Protein AF-A0A9W7L1S9-F1 (afdb_monomer)

Nearest PDB structures (foldseek):
  9cai-assembly1_AK  TM=4.599E-01  e=2.515E+00  Caenorhabditis elegans
  4m6x-assembly1_B  TM=3.710E-01  e=3.477E+00  Streptomyces hygroscopicus
  4m72-assembly1_B  TM=3.258E-01  e=2.863E+00  Streptomyces hygroscopicus
  4m6y-assembly1_A  TM=3.536E-01  e=3.710E+00  Streptomyces hygroscopicus
  4m74-assembly1_B  TM=2.812E-01  e=3.477E+00  Streptomyces hygroscopicus

Mean predicted aligned error: 8.87 Å

Solvent-accessible surface area (backbone atoms only — not comparable to ful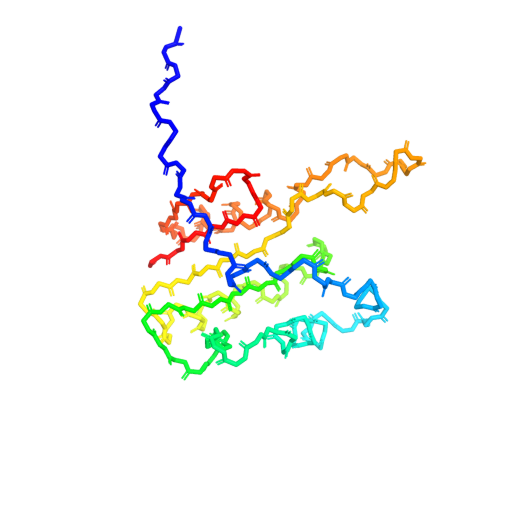l-atom values): 7915 Å² total; per-residue (Å²): 133,84,81,70,82,79,77,48,41,82,64,58,68,85,82,53,73,87,82,72,68,73,68,51,68,71,46,82,52,63,62,62,32,36,51,56,58,46,65,66,57,61,85,91,52,51,49,41,82,71,56,42,72,56,24,43,44,55,46,60,72,60,50,73,91,50,39,75,81,43,49,61,63,52,55,52,50,24,57,75,47,14,64,26,32,38,40,33,30,38,72,37,78,89,62,66,96,84,57,92,67,79,78,52,44,66,50,39,50,54,52,52,50,49,33,58,75,70,69,49,56,69,40,48,23,53,86,55,30,34,34,41,34,96

InterPro domains:
  IPR002625 Smr domain [PF01713] (58-118)
  IPR036063 Smr domain superfamily [G3DSA:3.30.1370.110] (56-134)
  IPR036063 Smr domain superfamily [SSF160443] (57-128)

Foldseek 3Di:
DDDDPQLADADDVLLPDPDDDLCLLVPPDQVVSQCVRQVPRDVVAPGLQPADQEYEGECCNPDLVCCVVPVCVSVVRSVVRYNKYKYFNDLQPPDDPPDPDDGDCPSVVSNVVVCVVVVWDWHAHDSGRMIMTD

Sequence (134 aa):
AAKGPSTAIKIPSEVWSPSYDPSHYHIADPMERFESVNGSFPRSVPPVLTGGPVGLVDFHFQSVSTLGDIIEDVVGEARRRNGETWIITGRGQHVDGKSFQKQGGVLKKEVEEFLRRKGIKYKEGKGGGAFLVC

pLDDT: mean 74.31, std 16.25, range [30.84, 93.56]

Structure (mmCIF, N/CA/C/O backbone):
data_AF-A0A9W7L1S9-F1
#
_entry.id   AF-A0A9W7L1S9-F1
#
loop_
_atom_site.group_PDB
_atom_site.id
_atom_site.type_symbol
_atom_site.label_atom_id
_atom_site.label_alt_id
_atom_site.label_comp_id
_atom_site.label_asym_id
_atom_site.label_entity_id
_atom_site.label_seq_id
_atom_site.pdbx_PDB_ins_code
_atom_site.Cartn_x
_atom_site.Cartn_y
_atom_site.Cartn_z
_atom_site.occupancy
_atom_site.B_iso_or_equiv
_atom_site.auth_seq_id
_atom_site.auth_comp_id
_atom_site.auth_asym_id
_atom_site.auth_atom_id
_atom_site.pdbx_PDB_model_num
ATOM 1 N N . ALA A 1 1 ? -5.307 32.051 4.475 1.00 35.88 1 ALA A N 1
ATOM 2 C CA . ALA A 1 1 ? -6.021 30.758 4.420 1.00 35.88 1 ALA A CA 1
ATOM 3 C C . ALA A 1 1 ? -5.494 29.867 5.538 1.00 35.88 1 ALA A C 1
ATOM 5 O O . ALA A 1 1 ? -4.300 29.588 5.563 1.00 35.88 1 ALA A O 1
ATOM 6 N N . ALA A 1 2 ? -6.337 29.509 6.506 1.00 30.84 2 ALA A N 1
ATOM 7 C CA . ALA A 1 2 ? -5.944 28.643 7.613 1.00 30.84 2 ALA A CA 1
ATOM 8 C C . ALA A 1 2 ? -5.720 27.213 7.093 1.00 30.84 2 ALA A C 1
ATOM 10 O O . ALA A 1 2 ? -6.624 26.623 6.504 1.00 30.84 2 ALA A O 1
ATOM 11 N N . LYS A 1 3 ? -4.517 26.661 7.288 1.00 37.94 3 LYS A N 1
ATOM 12 C CA . LYS A 1 3 ? -4.278 25.218 7.151 1.00 37.94 3 LYS A CA 1
ATOM 13 C C . LYS A 1 3 ? -5.063 24.541 8.275 1.00 37.94 3 LYS A C 1
ATOM 15 O O . LYS A 1 3 ? -4.686 24.679 9.435 1.00 37.94 3 LYS A O 1
ATOM 20 N N . GLY A 1 4 ? -6.169 23.874 7.941 1.00 32.53 4 GLY A N 1
ATOM 21 C CA . GLY A 1 4 ? -6.887 23.031 8.899 1.00 32.53 4 GLY A CA 1
ATOM 22 C C . GLY A 1 4 ? -5.937 22.001 9.528 1.00 32.53 4 GLY A C 1
ATOM 23 O O . GLY A 1 4 ? -4.927 21.652 8.904 1.00 32.53 4 GLY A O 1
ATOM 24 N N . PRO A 1 5 ? -6.200 21.536 10.761 1.00 38.66 5 PRO A N 1
ATOM 25 C CA . PRO A 1 5 ? -5.348 20.550 11.411 1.00 38.66 5 PRO A CA 1
ATOM 26 C C . PRO A 1 5 ? -5.229 19.320 10.508 1.00 38.66 5 PRO A C 1
ATOM 28 O O . PRO A 1 5 ? -6.232 18.734 10.108 1.00 38.66 5 PRO A O 1
ATOM 31 N N . SER A 1 6 ? -3.996 18.953 10.156 1.00 50.00 6 SER A N 1
ATOM 32 C CA . SER A 1 6 ? -3.711 17.736 9.398 1.00 50.00 6 SER A CA 1
ATOM 33 C C . SER A 1 6 ? -4.206 16.545 10.224 1.00 50.00 6 SER A C 1
ATOM 35 O O . SER A 1 6 ? -3.561 16.157 11.198 1.00 50.00 6 SER A O 1
ATOM 37 N N . THR A 1 7 ? -5.332 15.959 9.821 1.00 62.22 7 THR A N 1
ATOM 38 C CA . THR A 1 7 ? -5.954 14.731 10.351 1.00 62.22 7 THR A CA 1
ATOM 39 C C . THR A 1 7 ? -5.137 13.470 10.042 1.00 62.22 7 THR A C 1
ATOM 41 O O . THR A 1 7 ? -5.673 12.364 9.989 1.00 62.22 7 THR A O 1
ATOM 44 N N . ALA A 1 8 ? -3.833 13.627 9.812 1.00 67.31 8 ALA A N 1
ATOM 45 C CA . ALA A 1 8 ? -2.940 12.542 9.473 1.00 67.31 8 ALA A CA 1
ATOM 46 C C . ALA A 1 8 ? -2.734 11.630 10.687 1.00 67.31 8 ALA A C 1
ATOM 48 O O . ALA A 1 8 ? -2.342 12.075 11.771 1.00 67.31 8 ALA A O 1
ATOM 49 N N . ILE A 1 9 ? -2.997 10.345 10.491 1.00 81.75 9 ILE A N 1
ATOM 50 C CA . ILE A 1 9 ? -2.921 9.321 11.534 1.00 81.75 9 ILE A CA 1
ATOM 51 C C . ILE A 1 9 ? -1.505 8.755 11.624 1.00 81.75 9 ILE A C 1
ATOM 53 O O . ILE A 1 9 ? -0.796 8.658 10.627 1.00 81.75 9 ILE A O 1
ATOM 57 N N . LYS A 1 10 ? -1.046 8.389 12.822 1.00 82.19 10 LYS A N 1
ATOM 58 C CA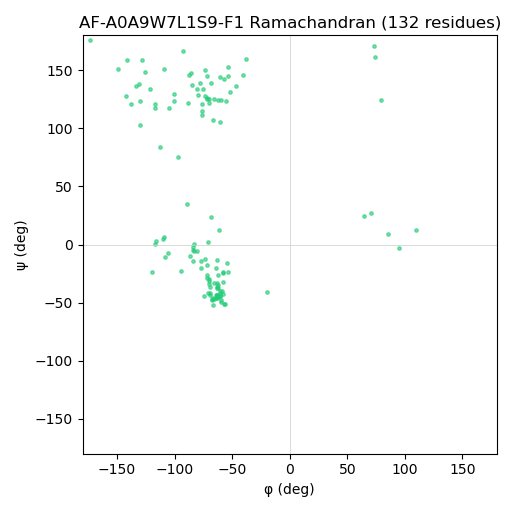 . LYS A 1 10 ? 0.281 7.780 12.979 1.00 82.19 10 LYS A CA 1
ATOM 59 C C . LYS A 1 10 ? 0.291 6.408 12.294 1.00 82.19 10 LYS A C 1
ATOM 61 O O . LYS A 1 10 ? -0.542 5.571 12.623 1.00 82.19 10 LYS A O 1
ATOM 66 N N . ILE A 1 11 ? 1.233 6.193 11.376 1.00 77.38 11 ILE A N 1
ATOM 67 C CA . ILE A 1 11 ? 1.459 4.879 10.763 1.00 77.38 11 ILE A CA 1
ATOM 68 C C . ILE A 1 11 ? 2.101 3.979 11.832 1.00 77.38 11 ILE A C 1
ATOM 70 O O . ILE A 1 11 ? 3.103 4.398 12.428 1.00 77.38 11 ILE A O 1
ATOM 74 N N . PRO A 1 12 ? 1.539 2.795 12.122 1.00 74.44 12 PRO A N 1
ATOM 75 C CA . PRO A 1 12 ? 2.156 1.854 13.046 1.00 74.44 12 PRO A CA 1
ATOM 76 C C . PRO A 1 12 ? 3.543 1.419 12.556 1.00 74.44 12 PRO A C 1
ATOM 78 O O . PRO A 1 12 ? 3.780 1.293 11.356 1.00 74.44 12 PRO A O 1
ATOM 81 N N . SER A 1 13 ? 4.482 1.208 13.475 1.00 70.12 13 SER A N 1
ATOM 82 C CA . SER A 1 13 ? 5.861 0.822 13.132 1.00 70.12 13 SER A CA 1
ATOM 83 C C . SER A 1 13 ? 5.941 -0.558 12.482 1.00 70.12 13 SER A C 1
ATOM 85 O O . SER A 1 13 ? 6.772 -0.783 11.619 1.00 70.12 13 SER A O 1
ATOM 87 N N . GLU A 1 14 ? 5.057 -1.463 12.877 1.00 67.56 14 GLU A N 1
ATOM 88 C CA . GLU A 1 14 ? 4.932 -2.834 12.387 1.00 67.56 14 GLU A CA 1
ATOM 89 C C . GLU A 1 14 ? 4.414 -2.902 10.947 1.00 67.56 14 GLU A C 1
ATOM 91 O O . GLU A 1 14 ? 4.800 -3.787 10.191 1.00 67.56 14 GLU A O 1
ATOM 96 N N . VAL A 1 15 ? 3.602 -1.918 10.553 1.00 66.25 15 VAL A N 1
ATOM 97 C CA . VAL A 1 15 ? 3.150 -1.699 9.173 1.00 66.25 15 VAL A CA 1
ATOM 98 C C . VAL A 1 15 ? 4.299 -1.180 8.298 1.00 66.25 15 VAL A C 1
ATOM 100 O O . VAL A 1 15 ? 4.251 -1.250 7.073 1.00 66.25 15 VAL A O 1
ATOM 103 N N . TRP A 1 16 ? 5.359 -0.670 8.925 1.00 67.69 16 TRP A N 1
ATOM 104 C CA . TRP A 1 16 ? 6.492 -0.053 8.264 1.00 67.69 16 TRP A CA 1
ATOM 105 C C . TRP A 1 16 ? 7.761 -0.895 8.444 1.00 67.69 16 TRP A C 1
ATOM 107 O O . TRP A 1 16 ? 8.590 -0.607 9.305 1.00 67.69 16 TRP A O 1
ATOM 117 N N . SER A 1 17 ? 7.956 -1.917 7.606 1.00 60.28 17 SER A N 1
ATOM 118 C CA . SER A 1 17 ? 9.234 -2.643 7.574 1.00 60.28 17 SER A CA 1
ATOM 119 C C . SER A 1 17 ? 10.292 -1.804 6.842 1.00 60.28 17 SER A C 1
ATOM 121 O O . SER A 1 17 ? 10.085 -1.455 5.686 1.00 60.28 17 SER A O 1
ATOM 123 N N . PRO A 1 18 ? 11.427 -1.429 7.457 1.00 51.25 18 PRO A N 1
ATOM 124 C CA . PRO A 1 18 ? 12.479 -0.672 6.776 1.00 51.25 18 PRO A CA 1
ATOM 125 C C . PRO A 1 18 ? 13.405 -1.547 5.913 1.00 51.25 18 PRO A C 1
ATOM 127 O O . PRO A 1 18 ? 14.263 -1.003 5.224 1.00 51.25 18 PRO A O 1
ATOM 130 N N . SER A 1 19 ? 13.262 -2.877 5.944 1.00 52.53 19 SER A N 1
ATOM 131 C CA . SER A 1 19 ? 14.081 -3.798 5.147 1.00 52.53 19 SER A CA 1
ATOM 132 C C . SER A 1 19 ? 13.340 -4.192 3.875 1.00 52.53 19 SER A C 1
ATOM 134 O O . SER A 1 19 ? 12.815 -5.298 3.775 1.00 52.53 19 SER A O 1
ATOM 136 N N . TYR A 1 20 ? 13.284 -3.278 2.914 1.00 68.38 20 TYR A N 1
ATOM 137 C CA . TYR A 1 20 ? 12.786 -3.612 1.590 1.00 68.38 20 TYR A CA 1
ATOM 138 C C . TYR A 1 20 ? 13.935 -4.123 0.720 1.00 68.38 20 TYR A C 1
ATOM 140 O O . TYR A 1 20 ? 14.918 -3.407 0.521 1.00 68.38 20 TYR A O 1
ATOM 148 N N . ASP A 1 21 ? 13.815 -5.348 0.210 1.00 73.12 21 ASP A N 1
ATOM 149 C CA . ASP A 1 21 ? 14.766 -5.895 -0.753 1.00 73.12 21 ASP A CA 1
ATOM 150 C C . ASP A 1 21 ? 14.507 -5.270 -2.140 1.00 73.12 21 ASP A C 1
ATOM 152 O O . ASP A 1 21 ? 13.444 -5.484 -2.727 1.00 73.12 21 ASP A O 1
ATOM 156 N N . PRO A 1 22 ? 15.439 -4.478 -2.704 1.00 74.38 22 PRO A N 1
ATOM 157 C CA . PRO A 1 22 ? 15.255 -3.896 -4.030 1.00 74.38 22 PRO A CA 1
ATOM 158 C C . PRO A 1 22 ? 15.161 -4.953 -5.142 1.00 74.38 22 PRO A C 1
ATOM 160 O O . PRO A 1 22 ? 14.735 -4.615 -6.248 1.00 74.38 22 PRO A O 1
ATOM 163 N N . SER A 1 23 ? 15.508 -6.220 -4.874 1.00 78.00 23 SER A N 1
ATOM 164 C CA . SER A 1 23 ? 15.385 -7.312 -5.842 1.00 78.00 23 SER A CA 1
ATOM 165 C C . SER A 1 23 ? 13.949 -7.511 -6.349 1.00 78.00 23 SER A C 1
ATOM 167 O O . SER A 1 23 ? 13.766 -7.949 -7.486 1.00 78.00 23 SER A O 1
ATOM 169 N N . HIS A 1 24 ? 12.930 -7.088 -5.586 1.00 78.00 24 HIS A N 1
ATOM 170 C CA . HIS A 1 24 ? 11.527 -7.154 -6.003 1.00 78.00 24 HIS A CA 1
ATOM 171 C C . HIS A 1 24 ? 11.241 -6.391 -7.311 1.00 78.00 24 HIS A C 1
ATOM 173 O O . HIS A 1 24 ? 10.309 -6.749 -8.030 1.00 78.00 24 HIS A O 1
ATOM 179 N N . TYR A 1 25 ? 12.050 -5.386 -7.683 1.00 73.75 25 TYR A N 1
ATOM 180 C CA . TYR A 1 25 ? 11.916 -4.708 -8.983 1.00 73.75 25 TYR A CA 1
ATOM 181 C C . TYR A 1 25 ? 12.175 -5.625 -10.186 1.00 73.75 25 TYR A C 1
ATOM 183 O O . TYR A 1 25 ? 11.748 -5.302 -11.295 1.00 73.75 25 TYR A O 1
ATOM 191 N N . HIS A 1 26 ? 12.864 -6.750 -9.987 1.00 81.62 26 HIS A N 1
ATOM 192 C CA . HIS A 1 26 ? 13.185 -7.704 -11.047 1.00 81.62 26 HIS A CA 1
ATOM 193 C C . HIS A 1 26 ? 12.077 -8.739 -11.292 1.00 81.62 26 HIS A C 1
ATOM 195 O O . HIS A 1 26 ? 12.136 -9.449 -12.294 1.00 81.62 26 HIS A O 1
ATOM 201 N N . ILE A 1 27 ? 11.057 -8.808 -10.429 1.00 81.88 27 ILE A N 1
ATOM 202 C CA . ILE A 1 27 ? 9.908 -9.704 -10.613 1.00 81.88 27 ILE A CA 1
ATOM 203 C C . ILE A 1 27 ? 8.992 -9.102 -11.680 1.00 81.88 27 ILE A C 1
ATOM 205 O O . ILE A 1 27 ? 8.406 -8.040 -11.466 1.00 81.88 27 ILE A O 1
ATOM 209 N N . ALA A 1 28 ? 8.897 -9.743 -12.845 1.00 83.19 28 ALA A N 1
ATOM 210 C CA . ALA A 1 28 ? 8.181 -9.196 -13.997 1.00 83.19 28 ALA A CA 1
ATOM 211 C C . ALA A 1 28 ? 6.659 -9.160 -13.790 1.00 83.19 28 ALA A C 1
ATOM 213 O O . ALA A 1 28 ? 6.035 -8.149 -14.116 1.00 83.19 28 ALA A O 1
ATOM 214 N N . ASP A 1 29 ? 6.084 -10.230 -13.235 1.00 85.06 29 ASP A N 1
ATOM 215 C CA . ASP A 1 29 ? 4.648 -10.320 -12.991 1.00 85.06 29 ASP A CA 1
ATOM 216 C C . ASP A 1 29 ? 4.235 -9.422 -11.806 1.00 85.06 29 ASP A C 1
ATOM 218 O O . ASP A 1 29 ? 4.847 -9.478 -10.732 1.00 85.06 29 ASP A O 1
ATOM 222 N N . PRO A 1 30 ? 3.228 -8.546 -11.973 1.00 81.62 30 PRO A N 1
ATOM 223 C CA . PRO A 1 30 ? 2.852 -7.593 -10.936 1.00 81.62 30 PRO A CA 1
ATOM 224 C C . PRO A 1 30 ? 2.197 -8.253 -9.722 1.00 81.62 30 PRO A C 1
ATOM 226 O O . PRO A 1 30 ? 2.387 -7.757 -8.607 1.00 81.62 30 PRO A O 1
ATOM 229 N N . MET A 1 31 ? 1.471 -9.360 -9.913 1.00 83.06 31 MET A N 1
ATOM 230 C CA . MET A 1 31 ? 0.850 -10.097 -8.816 1.00 83.06 31 MET A CA 1
ATOM 231 C C . MET A 1 31 ? 1.902 -10.890 -8.038 1.00 83.06 31 MET A C 1
ATOM 233 O O . MET A 1 31 ? 1.955 -10.780 -6.819 1.00 83.06 31 MET A O 1
ATOM 237 N 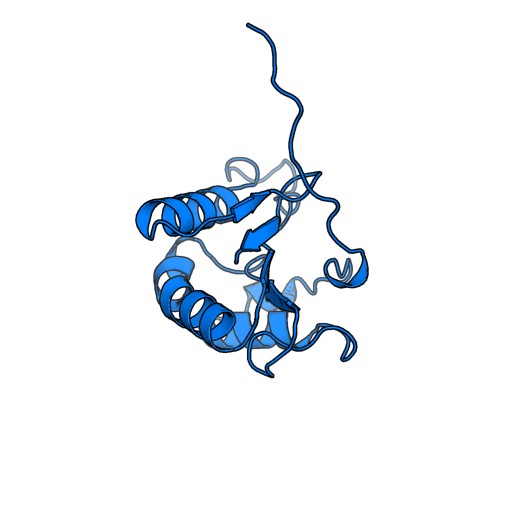N . GLU A 1 32 ? 2.822 -11.575 -8.719 1.00 83.56 32 GLU A N 1
ATOM 238 C CA . GLU A 1 32 ? 3.960 -12.260 -8.089 1.00 83.56 32 GLU A CA 1
ATOM 239 C C . GLU A 1 32 ? 4.821 -11.271 -7.291 1.00 83.56 32 GLU A C 1
ATOM 241 O O . GLU A 1 32 ? 5.211 -11.526 -6.148 1.00 83.56 32 GLU A O 1
ATOM 246 N N . ARG A 1 33 ? 5.071 -10.079 -7.850 1.00 84.62 33 ARG A N 1
ATOM 247 C CA . ARG A 1 33 ? 5.783 -9.010 -7.141 1.00 84.62 33 ARG A CA 1
ATOM 248 C C . ARG A 1 33 ? 5.012 -8.547 -5.911 1.00 84.62 33 ARG A C 1
ATOM 250 O O . ARG A 1 33 ? 5.609 -8.326 -4.859 1.00 84.62 33 ARG A O 1
ATOM 257 N N . PHE A 1 34 ? 3.698 -8.377 -6.044 1.00 83.31 34 PHE A N 1
ATOM 258 C CA . PHE A 1 34 ? 2.828 -7.992 -4.941 1.00 83.31 34 PHE A CA 1
ATOM 259 C C . PHE A 1 34 ? 2.883 -9.030 -3.817 1.00 83.31 34 PHE A C 1
ATOM 261 O O . PHE A 1 34 ? 3.130 -8.665 -2.667 1.00 83.31 34 PHE A O 1
ATOM 268 N N . GLU A 1 35 ? 2.729 -10.310 -4.144 1.00 83.38 35 GLU A N 1
ATOM 269 C CA . GLU A 1 35 ? 2.804 -11.422 -3.199 1.00 83.38 35 GLU A CA 1
ATOM 270 C C . GLU A 1 35 ? 4.174 -11.505 -2.523 1.00 83.38 35 GLU A C 1
ATOM 272 O O . GLU A 1 35 ? 4.245 -11.671 -1.309 1.00 83.38 35 GLU A O 1
ATOM 277 N N . SER A 1 36 ? 5.262 -11.311 -3.271 1.00 82.56 36 SER A N 1
ATOM 278 C CA . SER A 1 36 ? 6.628 -11.318 -2.735 1.00 82.56 36 SER A CA 1
ATOM 279 C C . SER A 1 36 ? 6.863 -10.195 -1.712 1.00 82.56 36 SER A C 1
ATOM 281 O O . SER A 1 36 ? 7.373 -10.439 -0.614 1.00 82.56 36 SER A O 1
ATOM 283 N N . VAL A 1 37 ? 6.418 -8.971 -2.022 1.00 80.19 37 VAL A N 1
ATOM 284 C CA . VAL A 1 37 ? 6.500 -7.823 -1.101 1.00 80.19 37 VAL A CA 1
ATOM 285 C C . VAL A 1 37 ? 5.618 -8.052 0.130 1.00 80.19 37 VAL A C 1
ATOM 287 O O . VAL A 1 37 ? 6.068 -7.880 1.261 1.00 80.19 37 VAL A O 1
ATOM 290 N N . ASN A 1 38 ? 4.372 -8.492 -0.065 1.00 80.00 38 ASN A N 1
ATOM 291 C CA . ASN A 1 38 ? 3.404 -8.655 1.024 1.00 80.00 38 ASN A CA 1
ATOM 292 C C . ASN A 1 38 ? 3.646 -9.925 1.861 1.00 80.00 38 ASN A C 1
ATOM 294 O O . ASN A 1 38 ? 3.219 -9.994 3.012 1.00 80.00 38 ASN A O 1
ATOM 298 N N . GLY A 1 39 ? 4.371 -10.907 1.325 1.00 75.31 39 GLY A N 1
ATOM 299 C CA . GLY A 1 39 ? 4.847 -12.087 2.046 1.00 75.31 39 GLY A CA 1
ATOM 300 C C . GLY A 1 39 ? 6.061 -11.815 2.939 1.00 75.31 39 GLY A C 1
ATOM 301 O O . GLY A 1 39 ? 6.370 -12.627 3.808 1.00 75.31 39 GLY A O 1
ATOM 302 N N . SER A 1 40 ? 6.725 -10.668 2.764 1.00 71.38 40 SER A N 1
ATOM 303 C CA . SER A 1 40 ? 7.910 -10.276 3.538 1.00 71.38 40 SER A CA 1
ATOM 304 C C . SER A 1 40 ? 7.575 -9.609 4.881 1.00 71.38 40 SER A C 1
ATOM 306 O O . SER A 1 40 ? 8.476 -9.323 5.675 1.00 71.38 40 SER A O 1
ATOM 308 N N . PHE A 1 41 ? 6.293 -9.362 5.173 1.00 68.50 41 PHE A N 1
ATOM 309 C CA . PHE A 1 41 ? 5.884 -8.808 6.462 1.00 68.50 41 PHE A CA 1
ATOM 310 C C . PHE A 1 41 ? 6.018 -9.835 7.598 1.00 68.50 41 PHE A C 1
ATOM 312 O O . PHE A 1 41 ? 5.767 -11.029 7.406 1.00 68.50 41 PHE A O 1
ATOM 319 N N . PRO A 1 42 ? 6.383 -9.396 8.819 1.00 63.09 42 PRO A N 1
ATOM 320 C CA . PRO A 1 42 ? 6.374 -10.269 9.985 1.00 63.09 42 PRO A CA 1
ATOM 321 C C . PRO A 1 42 ? 4.979 -10.868 10.194 1.00 63.09 42 PRO A C 1
ATOM 323 O O . PRO A 1 42 ? 3.984 -10.159 10.076 1.00 63.09 42 PRO A O 1
ATOM 326 N N . ARG A 1 43 ? 4.897 -12.139 10.618 1.00 56.00 43 ARG A N 1
ATOM 327 C CA . ARG A 1 43 ? 3.618 -12.839 10.897 1.00 56.00 43 ARG A CA 1
ATOM 328 C C . ARG A 1 43 ? 2.698 -12.117 11.896 1.00 56.00 43 ARG A C 1
ATOM 330 O O . ARG A 1 43 ? 1.536 -12.485 12.024 1.00 56.00 43 ARG A O 1
ATOM 337 N N . SER A 1 44 ? 3.226 -11.147 12.648 1.00 51.12 44 SER A N 1
ATOM 338 C CA . SER A 1 44 ? 2.477 -10.302 13.583 1.00 51.12 44 SER A CA 1
ATOM 339 C C . SER A 1 44 ? 1.606 -9.243 12.901 1.00 51.12 44 SER A C 1
ATOM 341 O O . SER A 1 44 ? 0.767 -8.649 13.570 1.00 51.12 44 SER A O 1
ATOM 343 N N . VAL A 1 45 ? 1.789 -9.003 11.599 1.00 55.94 45 VAL A N 1
ATOM 344 C CA . VAL A 1 45 ? 0.846 -8.252 10.768 1.00 55.94 45 VAL A CA 1
ATOM 345 C C . VAL A 1 45 ? 0.110 -9.275 9.905 1.00 55.94 45 VAL A C 1
ATOM 347 O O . VAL A 1 45 ? 0.770 -9.987 9.146 1.00 55.94 45 VAL A O 1
ATOM 350 N N . PRO A 1 46 ? -1.221 -9.422 10.034 1.00 53.66 46 PRO A N 1
ATOM 351 C CA . PRO A 1 46 ? -1.953 -10.375 9.215 1.00 53.66 46 PRO A CA 1
ATOM 352 C C . PRO A 1 46 ? -1.750 -10.005 7.736 1.00 53.66 46 PRO A C 1
ATOM 354 O O . PRO A 1 46 ? -2.014 -8.856 7.363 1.00 53.66 46 PRO A O 1
ATOM 357 N N . PRO A 1 47 ? -1.256 -10.932 6.895 1.00 56.09 47 PRO A N 1
ATOM 358 C CA . PRO A 1 47 ? -1.167 -10.696 5.464 1.00 56.09 47 PRO A CA 1
ATOM 359 C C . PRO A 1 47 ? -2.535 -10.270 4.925 1.00 56.09 47 PRO A C 1
ATOM 361 O O . PRO A 1 47 ? -3.559 -10.778 5.383 1.00 56.09 47 PRO A O 1
ATOM 364 N N . VAL A 1 48 ? -2.522 -9.372 3.935 1.00 61.06 48 VAL A N 1
ATOM 365 C CA . VAL A 1 48 ? -3.632 -8.798 3.139 1.00 61.06 48 VAL A CA 1
ATOM 366 C C . VAL A 1 48 ? -4.947 -9.605 3.136 1.00 61.06 48 VAL A C 1
ATOM 368 O O . VAL A 1 48 ? -6.036 -9.032 3.195 1.00 61.06 48 VAL A O 1
ATOM 371 N N . LEU A 1 49 ? -4.853 -10.936 3.048 1.00 57.34 49 LEU A N 1
ATOM 372 C CA . LEU A 1 49 ? -5.942 -11.863 2.745 1.00 57.34 49 LEU A CA 1
ATOM 373 C C . LEU A 1 49 ? -6.304 -12.850 3.869 1.00 57.34 49 LEU A C 1
ATOM 375 O O . LEU A 1 49 ? -7.178 -13.698 3.665 1.00 57.34 49 LEU A O 1
ATOM 379 N N . THR A 1 50 ? -5.677 -12.782 5.046 1.00 55.53 50 THR A N 1
ATOM 380 C CA . THR A 1 50 ? -5.916 -13.783 6.108 1.00 55.53 50 THR A CA 1
ATOM 381 C C . THR A 1 50 ? -7.144 -13.494 6.971 1.00 55.53 50 THR A C 1
ATOM 383 O O . THR A 1 50 ? -7.604 -14.394 7.666 1.00 55.53 50 THR A O 1
ATOM 386 N N . GLY A 1 51 ? -7.699 -12.279 6.891 1.00 56.53 51 GLY A N 1
ATOM 387 C CA . GLY A 1 51 ? -8.844 -11.837 7.687 1.00 56.53 51 GLY A CA 1
ATOM 388 C C . GLY A 1 51 ? -8.444 -11.436 9.108 1.00 56.53 51 GLY A C 1
ATOM 389 O O . GLY A 1 51 ? -7.835 -12.208 9.848 1.00 56.53 51 GLY A O 1
ATOM 390 N N . GLY A 1 52 ? -8.776 -10.206 9.495 1.00 65.12 52 GLY A N 1
ATOM 391 C CA . GLY A 1 52 ? -8.458 -9.643 10.804 1.00 65.12 52 GLY A CA 1
ATOM 392 C C . GLY A 1 52 ? -9.095 -8.266 11.021 1.00 65.12 52 GLY A C 1
ATOM 393 O O . GLY A 1 52 ? -9.734 -7.722 10.121 1.00 65.12 52 GLY A O 1
ATOM 394 N N . PRO A 1 53 ? -8.942 -7.667 12.216 1.00 69.56 53 PRO A N 1
ATOM 395 C CA . PRO A 1 53 ? -9.474 -6.330 12.485 1.00 69.56 53 PRO A CA 1
ATOM 396 C C . PRO A 1 53 ? -8.825 -5.258 11.595 1.00 69.56 53 PRO A C 1
ATOM 398 O O . PRO A 1 53 ? -9.503 -4.317 11.189 1.00 69.56 53 PRO A O 1
ATOM 401 N N . VAL A 1 54 ? -7.543 -5.428 11.249 1.00 75.00 54 VAL A N 1
ATOM 402 C CA . VAL A 1 54 ? -6.776 -4.511 10.398 1.00 75.00 54 VAL A CA 1
ATOM 403 C C . VAL A 1 54 ? -5.924 -5.320 9.420 1.00 75.00 54 VAL A C 1
ATOM 405 O O . VAL A 1 54 ? -5.091 -6.111 9.855 1.00 75.00 54 VAL A O 1
ATOM 408 N N . GLY A 1 55 ? -6.126 -5.119 8.118 1.00 80.50 55 GLY A N 1
ATOM 409 C CA . GLY A 1 55 ? -5.297 -5.666 7.042 1.00 80.50 55 GLY A CA 1
ATOM 410 C C . GLY A 1 55 ? -4.178 -4.712 6.618 1.00 80.50 55 GLY A C 1
ATOM 411 O O . GLY A 1 55 ? -4.195 -3.522 6.942 1.00 80.50 55 GLY A O 1
ATOM 412 N N . LEU A 1 56 ? -3.217 -5.226 5.854 1.00 84.38 56 LEU A N 1
ATOM 413 C CA . LEU A 1 56 ? -2.128 -4.452 5.259 1.00 84.38 56 LEU A CA 1
ATOM 414 C C . LEU A 1 56 ? -1.961 -4.839 3.793 1.00 84.38 56 LEU A C 1
ATOM 416 O O . LEU A 1 56 ? -1.974 -6.021 3.499 1.00 84.38 56 LEU A O 1
ATOM 420 N N . VAL A 1 57 ? -1.783 -3.853 2.918 1.00 87.56 57 VAL A N 1
ATOM 421 C CA . VAL A 1 57 ? -1.517 -3.952 1.480 1.00 87.56 57 VAL A CA 1
ATOM 422 C C . VAL A 1 57 ? -0.312 -3.079 1.169 1.00 87.56 57 VAL A C 1
ATOM 424 O O . VAL A 1 57 ? -0.353 -1.883 1.439 1.00 87.56 57 VAL A O 1
ATOM 427 N N . ASP A 1 58 ? 0.740 -3.635 0.578 1.00 87.12 58 ASP A N 1
ATOM 428 C CA . ASP A 1 58 ? 1.931 -2.880 0.183 1.00 87.12 58 ASP A CA 1
ATOM 429 C C . ASP A 1 58 ? 2.156 -2.887 -1.335 1.00 87.12 58 ASP A C 1
ATOM 431 O O . ASP A 1 58 ? 2.314 -3.935 -1.963 1.00 87.12 58 ASP A O 1
ATOM 435 N N . PHE A 1 59 ? 2.176 -1.687 -1.918 1.00 87.12 59 PHE A N 1
ATOM 436 C CA . PHE A 1 59 ? 2.427 -1.413 -3.329 1.00 87.12 59 PHE A CA 1
ATOM 437 C C . PHE A 1 59 ? 3.784 -0.733 -3.592 1.00 87.12 59 PHE A C 1
ATOM 439 O O . PHE A 1 59 ? 4.041 -0.354 -4.729 1.00 87.12 59 PHE A O 1
ATOM 446 N N . HIS A 1 60 ? 4.667 -0.562 -2.602 1.00 80.00 60 HIS A N 1
ATOM 447 C CA . HIS A 1 60 ? 5.904 0.242 -2.676 1.00 80.00 60 HIS A CA 1
ATOM 448 C C . HIS A 1 60 ? 6.851 -0.123 -3.847 1.00 80.00 60 HIS A C 1
ATOM 450 O O . HIS A 1 60 ? 7.591 0.742 -4.308 1.00 80.00 60 HIS A O 1
ATOM 456 N N . PHE A 1 61 ? 6.782 -1.346 -4.388 1.00 78.62 61 PHE A N 1
ATOM 457 C CA . PHE A 1 61 ? 7.591 -1.814 -5.536 1.00 78.62 61 PHE A CA 1
ATOM 458 C C . PHE A 1 61 ? 6.801 -2.020 -6.831 1.00 78.62 61 PHE A C 1
ATOM 460 O O . PHE A 1 61 ? 7.338 -2.495 -7.839 1.00 78.62 61 PHE A O 1
ATOM 467 N N . GLN A 1 62 ? 5.519 -1.672 -6.828 1.00 82.50 62 GLN A N 1
ATOM 468 C CA . GLN A 1 62 ? 4.705 -1.749 -8.029 1.00 82.50 62 GLN A CA 1
ATOM 469 C C . GLN A 1 62 ? 5.059 -0.631 -9.002 1.00 82.50 62 GLN A C 1
ATOM 471 O O . GLN A 1 62 ? 5.485 0.461 -8.624 1.00 82.50 62 GLN A O 1
ATOM 476 N N . SER A 1 63 ? 4.877 -0.910 -10.289 1.00 79.62 63 SER A N 1
ATOM 477 C CA . SER A 1 63 ? 4.907 0.136 -11.304 1.00 79.62 63 SER A CA 1
ATOM 478 C C . SER A 1 63 ? 3.517 0.755 -11.425 1.00 79.62 63 SER A C 1
ATOM 480 O O . SER A 1 63 ? 2.511 0.071 -11.275 1.00 79.62 63 SER A O 1
ATOM 482 N N . VAL A 1 64 ? 3.438 2.045 -11.737 1.00 79.94 64 VAL A N 1
ATOM 483 C CA . VAL A 1 64 ? 2.142 2.717 -11.956 1.00 79.94 64 VAL A CA 1
ATOM 484 C C . VAL A 1 64 ? 1.404 2.095 -13.143 1.00 79.94 64 VAL A C 1
ATOM 486 O O . VAL A 1 64 ? 0.191 1.940 -13.093 1.00 79.94 64 VAL A O 1
ATOM 489 N N . SER A 1 65 ? 2.144 1.667 -14.172 1.00 79.56 65 SER A N 1
ATOM 490 C CA . SER A 1 65 ? 1.600 0.983 -15.348 1.00 79.56 65 SER A CA 1
ATOM 491 C C . SER A 1 65 ? 0.927 -0.351 -15.037 1.00 79.56 65 SER A C 1
ATOM 493 O O . SER A 1 65 ? 0.050 -0.740 -15.792 1.00 79.56 65 SER A O 1
ATOM 495 N N . THR A 1 66 ? 1.322 -1.033 -13.957 1.00 79.19 66 THR A N 1
ATOM 496 C CA . THR A 1 66 ? 0.769 -2.342 -13.567 1.00 79.19 66 THR A CA 1
ATOM 497 C C . THR A 1 66 ? -0.115 -2.274 -12.326 1.00 79.19 66 THR A C 1
ATOM 499 O O . THR A 1 66 ? -0.796 -3.237 -11.991 1.00 79.19 66 THR A O 1
ATOM 502 N N . LEU A 1 67 ? -0.125 -1.143 -11.613 1.00 84.19 67 LEU A N 1
ATOM 503 C CA . LEU A 1 67 ? -0.950 -0.975 -10.420 1.00 84.19 67 LEU A CA 1
ATOM 504 C C . LEU A 1 67 ? -2.442 -1.058 -10.763 1.00 84.19 67 LEU A C 1
ATOM 506 O O . LEU A 1 67 ? -3.208 -1.641 -10.001 1.00 84.19 67 LEU A O 1
ATOM 510 N N . GLY A 1 68 ? -2.841 -0.513 -11.916 1.00 81.25 68 GLY A N 1
ATOM 511 C CA . GLY A 1 68 ? -4.221 -0.574 -12.398 1.00 81.25 68 GLY A CA 1
ATOM 512 C C . GLY A 1 68 ? -4.751 -2.001 -12.554 1.00 81.25 68 GLY A C 1
ATOM 513 O O . GLY A 1 68 ? -5.930 -2.224 -12.293 1.00 81.25 68 GLY A O 1
ATOM 514 N N . ASP A 1 69 ? -3.876 -2.952 -12.891 1.00 82.44 69 ASP A N 1
ATOM 515 C CA . ASP A 1 69 ? -4.243 -4.352 -13.128 1.00 82.44 69 ASP A CA 1
ATOM 516 C C . ASP A 1 69 ? -4.602 -5.093 -11.835 1.00 82.44 69 ASP A C 1
ATOM 518 O O . ASP A 1 69 ? -5.357 -6.057 -11.871 1.00 82.44 69 ASP A O 1
ATOM 522 N N . ILE A 1 70 ? -4.070 -4.649 -10.688 1.00 83.44 70 ILE A N 1
ATOM 523 C CA . ILE A 1 70 ? -4.182 -5.387 -9.419 1.00 83.44 70 ILE A CA 1
ATOM 524 C C . ILE A 1 70 ? -4.911 -4.615 -8.315 1.00 83.44 70 ILE A C 1
ATOM 526 O O . ILE A 1 70 ? -5.445 -5.223 -7.389 1.00 83.44 70 ILE A O 1
ATOM 530 N N . ILE A 1 71 ? -4.946 -3.277 -8.369 1.00 89.12 71 ILE A N 1
ATOM 531 C CA . ILE A 1 71 ? -5.427 -2.450 -7.251 1.00 89.12 71 ILE A CA 1
ATOM 532 C C . ILE A 1 71 ? -6.900 -2.699 -6.922 1.00 89.12 71 ILE A C 1
ATOM 534 O O . ILE A 1 71 ? -7.275 -2.685 -5.750 1.00 89.12 71 ILE A O 1
ATOM 538 N N . GLU A 1 72 ? -7.735 -2.943 -7.933 1.00 90.50 72 GLU A N 1
ATOM 539 C CA . GLU A 1 72 ? -9.161 -3.188 -7.729 1.00 90.50 72 GLU A CA 1
ATOM 540 C C . GLU A 1 72 ? -9.409 -4.509 -7.000 1.00 90.50 72 GLU A C 1
ATOM 542 O O . GLU A 1 72 ? -10.119 -4.522 -5.990 1.00 90.50 72 GLU A O 1
ATOM 547 N N . ASP A 1 73 ? -8.764 -5.580 -7.454 1.00 87.56 73 ASP A N 1
ATOM 548 C CA . ASP A 1 73 ? -8.910 -6.910 -6.869 1.00 87.56 73 ASP A CA 1
ATOM 549 C C . ASP A 1 73 ? -8.323 -6.962 -5.457 1.00 87.56 73 ASP A C 1
ATOM 551 O O . ASP A 1 73 ? -8.988 -7.406 -4.517 1.00 87.56 73 ASP A O 1
ATOM 555 N N . VAL A 1 74 ? -7.113 -6.424 -5.278 1.00 87.31 74 VAL A N 1
ATOM 556 C CA . VAL A 1 74 ? -6.396 -6.443 -3.997 1.00 87.31 74 VAL A CA 1
ATOM 557 C C . VAL A 1 74 ? -7.109 -5.600 -2.941 1.00 87.31 74 VAL A C 1
ATOM 559 O O . VAL A 1 74 ? -7.387 -6.088 -1.844 1.00 87.31 74 VAL A O 1
ATOM 562 N N . VAL A 1 75 ? -7.432 -4.336 -3.245 1.00 88.06 75 VAL A N 1
ATOM 563 C CA . VAL A 1 75 ? -8.100 -3.454 -2.271 1.00 88.06 75 VAL A CA 1
ATOM 564 C C . VAL A 1 75 ? -9.536 -3.915 -2.029 1.00 88.06 75 VAL A C 1
ATOM 566 O O . VAL A 1 75 ? -10.017 -3.853 -0.896 1.00 88.06 75 VAL A O 1
ATOM 569 N N . GLY A 1 76 ? -10.223 -4.402 -3.066 1.00 87.00 76 GLY A N 1
ATOM 570 C CA . GLY A 1 76 ? -11.565 -4.962 -2.947 1.00 87.00 76 GLY A CA 1
ATOM 571 C C . GLY A 1 76 ? -11.609 -6.158 -1.998 1.00 87.00 76 GLY A C 1
ATOM 572 O O . GLY A 1 76 ? -12.453 -6.201 -1.102 1.00 87.00 76 GLY A O 1
ATOM 573 N N . GLU A 1 77 ? -10.679 -7.101 -2.148 1.00 85.31 77 GLU A N 1
ATOM 574 C CA . GLU A 1 77 ? -10.612 -8.291 -1.301 1.00 85.31 77 GLU A CA 1
ATOM 575 C C . GLU A 1 77 ? -10.161 -7.969 0.128 1.00 85.31 77 GLU A C 1
ATOM 577 O O . GLU A 1 77 ? -10.774 -8.451 1.085 1.00 85.31 77 GLU A O 1
ATOM 582 N N . ALA A 1 78 ? -9.167 -7.093 0.299 1.00 85.06 78 ALA A N 1
ATOM 583 C CA . ALA A 1 78 ? -8.716 -6.673 1.623 1.00 85.06 78 ALA A CA 1
ATOM 584 C C . ALA A 1 78 ? -9.851 -6.021 2.434 1.00 85.06 78 ALA A C 1
ATOM 586 O O . ALA A 1 78 ? -10.013 -6.322 3.615 1.00 85.06 78 ALA A O 1
ATOM 587 N N . ARG A 1 79 ? -10.701 -5.206 1.794 1.00 85.31 79 ARG A N 1
ATOM 588 C CA . ARG A 1 79 ? -11.871 -4.590 2.446 1.00 85.31 79 ARG A CA 1
ATOM 589 C C . ARG A 1 79 ? -12.998 -5.575 2.746 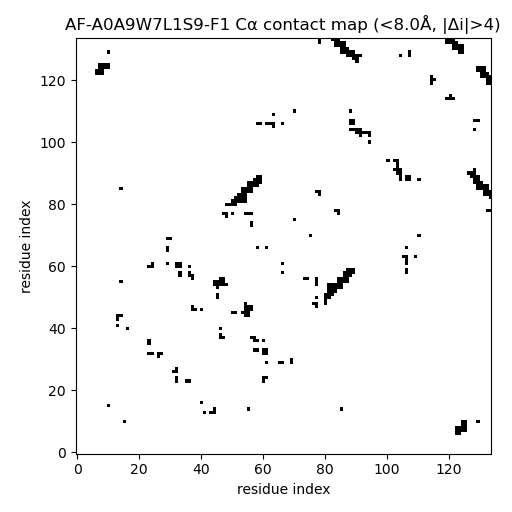1.00 85.31 79 ARG A C 1
ATOM 591 O O . ARG A 1 79 ? -13.754 -5.357 3.684 1.00 85.31 79 ARG A O 1
ATOM 598 N N . ARG A 1 80 ? -13.145 -6.651 1.965 1.00 85.31 80 ARG A N 1
ATOM 599 C CA . ARG A 1 80 ? -14.126 -7.710 2.269 1.00 85.31 80 ARG A CA 1
ATOM 600 C C . ARG A 1 80 ? -13.727 -8.526 3.494 1.00 85.31 80 ARG A C 1
ATOM 602 O O . ARG A 1 80 ? -14.598 -9.005 4.214 1.00 85.31 80 ARG A O 1
ATOM 609 N N . ARG A 1 81 ? -12.423 -8.716 3.700 1.00 82.31 81 ARG A N 1
ATOM 610 C CA . ARG A 1 81 ? -11.882 -9.600 4.742 1.00 82.31 81 ARG A CA 1
ATOM 611 C C . ARG A 1 81 ?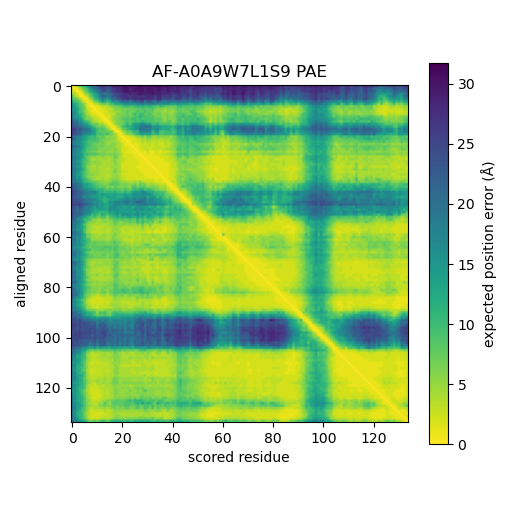 -11.537 -8.896 6.045 1.00 82.31 81 ARG A C 1
ATOM 613 O O . ARG A 1 81 ? -11.456 -9.565 7.072 1.00 82.31 81 ARG A O 1
ATOM 620 N N . ASN A 1 82 ? -11.304 -7.587 6.004 1.00 81.25 82 ASN A N 1
ATOM 621 C CA . ASN A 1 82 ? -10.795 -6.830 7.139 1.00 81.25 82 ASN A CA 1
ATOM 622 C C . ASN A 1 82 ? -11.700 -5.636 7.463 1.00 81.25 82 ASN A C 1
ATOM 624 O O . ASN A 1 82 ? -12.295 -5.047 6.565 1.00 81.25 82 ASN A O 1
ATOM 628 N N . GLY A 1 83 ? -11.782 -5.266 8.745 1.00 81.56 83 GLY A N 1
ATOM 629 C CA . GLY A 1 83 ? -12.544 -4.085 9.175 1.00 81.56 83 GLY A CA 1
ATOM 630 C C . GLY A 1 83 ? -11.895 -2.773 8.727 1.00 81.56 83 GLY A C 1
ATOM 631 O O . GLY A 1 83 ? -12.572 -1.866 8.255 1.00 81.56 83 GLY A O 1
ATOM 632 N N . GLU A 1 84 ? -10.570 -2.694 8.835 1.00 86.81 84 GLU A N 1
ATOM 633 C CA . GLU A 1 84 ? -9.759 -1.608 8.286 1.00 86.81 84 GLU A CA 1
ATOM 634 C C . GLU A 1 84 ? -8.612 -2.184 7.447 1.00 86.81 84 GLU A C 1
ATOM 636 O O . GLU A 1 84 ? -8.235 -3.346 7.597 1.00 86.81 84 GLU A O 1
ATOM 641 N N . THR A 1 85 ? -8.034 -1.401 6.537 1.00 88.38 85 THR A N 1
ATOM 642 C CA . THR A 1 85 ? -6.871 -1.831 5.745 1.00 88.38 85 THR A CA 1
ATOM 643 C C . THR A 1 85 ? -5.889 -0.689 5.544 1.00 88.38 85 THR A C 1
ATOM 645 O O . THR A 1 85 ? -6.249 0.387 5.070 1.00 88.38 85 THR A O 1
ATOM 648 N N . TRP A 1 86 ? -4.626 -0.929 5.875 1.00 89.06 86 TRP A N 1
ATOM 649 C CA . TRP A 1 86 ? -3.526 -0.056 5.495 1.00 89.06 86 TRP A CA 1
ATOM 650 C C . TRP A 1 86 ? -3.096 -0.338 4.060 1.00 89.06 86 TRP A C 1
ATOM 652 O O . TRP A 1 86 ? -2.901 -1.487 3.692 1.00 89.06 86 TRP A O 1
ATOM 662 N N . ILE A 1 87 ? -2.912 0.708 3.263 1.00 90.06 87 ILE A N 1
ATOM 663 C CA . ILE A 1 87 ? -2.368 0.661 1.907 1.00 90.06 87 ILE A CA 1
ATOM 664 C C . ILE A 1 87 ? -1.069 1.462 1.902 1.00 90.06 87 ILE A C 1
ATOM 666 O O . ILE A 1 87 ? -1.095 2.667 2.146 1.00 90.06 87 ILE A O 1
ATOM 670 N N . ILE A 1 88 ? 0.057 0.816 1.621 1.00 88.19 88 ILE A N 1
ATOM 671 C CA . ILE A 1 88 ? 1.397 1.401 1.594 1.00 88.19 88 ILE A CA 1
ATOM 672 C C . ILE A 1 88 ? 1.789 1.665 0.149 1.00 88.19 88 ILE A C 1
ATOM 674 O O . ILE A 1 88 ? 1.677 0.807 -0.716 1.00 88.19 88 ILE A O 1
ATOM 678 N N . THR A 1 89 ? 2.243 2.882 -0.123 1.00 86.94 89 THR A N 1
ATOM 679 C CA . THR A 1 89 ? 2.708 3.305 -1.454 1.00 86.94 89 THR A CA 1
ATOM 680 C C . THR A 1 89 ? 4.181 3.686 -1.451 1.00 86.94 89 THR A C 1
ATOM 682 O O . THR A 1 89 ? 4.705 4.159 -2.460 1.00 86.94 89 THR A O 1
ATOM 685 N N . GLY A 1 90 ? 4.829 3.578 -0.291 1.00 79.56 90 GLY A N 1
ATOM 686 C CA . GLY A 1 90 ? 6.153 4.121 -0.065 1.00 79.56 90 GLY A CA 1
ATOM 687 C C . GLY A 1 90 ? 6.185 5.638 0.075 1.00 79.56 90 GLY A C 1
ATOM 688 O O . GLY A 1 90 ? 5.285 6.362 -0.353 1.00 79.56 90 GLY A O 1
ATOM 689 N N . ARG A 1 91 ? 7.277 6.143 0.655 1.00 70.94 91 ARG A N 1
ATOM 690 C CA . ARG A 1 91 ? 7.539 7.591 0.779 1.00 70.94 91 ARG A CA 1
ATOM 691 C C . ARG A 1 91 ? 8.159 8.202 -0.478 1.00 70.94 91 ARG A C 1
ATOM 693 O O . ARG A 1 91 ? 8.340 9.413 -0.540 1.00 70.94 91 ARG A O 1
ATOM 700 N N . GLY A 1 92 ? 8.497 7.377 -1.472 1.00 61.53 92 GLY A N 1
ATOM 701 C CA . GLY A 1 92 ? 9.116 7.846 -2.706 1.00 61.53 92 GLY A CA 1
ATOM 702 C C . GLY A 1 92 ? 10.565 8.321 -2.538 1.00 61.53 92 GLY A C 1
ATOM 703 O O . GLY A 1 92 ? 11.017 9.163 -3.307 1.00 61.53 92 GLY A O 1
ATOM 704 N N . GLN A 1 93 ? 11.287 7.785 -1.544 1.00 55.16 93 GLN A N 1
ATOM 705 C CA . GLN A 1 93 ? 12.717 8.051 -1.317 1.00 55.16 93 GLN A CA 1
ATOM 706 C C . GLN A 1 93 ? 13.651 7.180 -2.185 1.00 55.16 93 GLN A C 1
ATOM 708 O O . GLN A 1 93 ? 14.862 7.334 -2.102 1.00 55.16 93 GLN A O 1
ATOM 713 N N . HIS A 1 94 ? 13.115 6.302 -3.040 1.00 50.59 94 HIS A N 1
ATOM 714 C CA . HIS A 1 94 ? 13.889 5.364 -3.871 1.00 50.59 94 HIS A CA 1
ATOM 715 C C . HIS A 1 94 ? 14.304 5.915 -5.242 1.00 50.59 94 HIS A C 1
ATOM 717 O O . HIS A 1 94 ? 14.360 5.181 -6.223 1.00 50.59 94 HIS A O 1
ATOM 723 N N . VAL A 1 95 ? 14.609 7.204 -5.331 1.00 46.44 95 VAL A N 1
ATOM 724 C CA . VAL A 1 95 ? 15.259 7.755 -6.522 1.00 46.44 95 VAL A CA 1
ATOM 725 C C . VAL A 1 95 ? 16.445 8.577 -6.068 1.00 46.44 95 VAL A C 1
ATOM 727 O O . VAL A 1 95 ? 16.292 9.699 -5.585 1.00 46.44 95 VAL A O 1
ATOM 730 N N . ASP A 1 96 ? 17.635 7.992 -6.216 1.00 40.75 96 ASP A N 1
ATOM 731 C CA . ASP A 1 96 ? 18.889 8.731 -6.168 1.00 40.75 96 ASP A CA 1
ATOM 732 C C . ASP A 1 96 ? 18.751 9.981 -7.042 1.00 40.75 96 ASP A C 1
ATOM 734 O O . ASP A 1 96 ? 18.237 9.920 -8.167 1.00 40.75 96 ASP A O 1
ATOM 738 N N . GLY A 1 97 ? 19.228 11.122 -6.536 1.00 42.91 97 GLY A N 1
ATOM 739 C CA . GLY A 1 97 ? 19.092 12.452 -7.150 1.00 42.91 97 GLY A CA 1
ATOM 740 C C . GLY A 1 97 ? 19.743 12.628 -8.531 1.00 42.91 97 GLY A C 1
ATOM 741 O O . GLY A 1 97 ? 19.885 13.754 -8.995 1.00 42.91 97 GLY A O 1
ATOM 742 N N . LYS A 1 98 ? 20.155 11.533 -9.179 1.00 41.75 98 LYS A N 1
ATOM 743 C CA . LYS A 1 98 ? 20.696 11.460 -10.541 1.00 41.75 98 LYS A CA 1
ATOM 744 C C . LYS A 1 98 ? 19.717 10.876 -11.568 1.00 41.75 98 LYS A C 1
ATOM 746 O O . LYS A 1 98 ? 20.035 10.889 -12.754 1.00 41.75 98 LYS A O 1
ATOM 751 N N . SER A 1 99 ? 18.557 10.357 -11.159 1.00 41.31 99 SER A N 1
ATOM 752 C CA . SER A 1 99 ? 17.557 9.857 -12.112 1.00 41.31 99 SER A CA 1
ATOM 753 C C . SER A 1 99 ? 16.659 10.993 -12.625 1.00 41.31 99 SER A C 1
ATOM 755 O O . SER A 1 99 ? 16.204 11.840 -11.861 1.00 41.31 99 SER A O 1
ATOM 757 N N . PHE A 1 100 ? 16.373 11.007 -13.930 1.00 41.59 100 PHE A N 1
ATOM 758 C CA . PHE A 1 100 ? 15.422 11.938 -14.561 1.00 41.59 100 PHE A CA 1
ATOM 759 C C . PHE A 1 100 ? 13.949 11.640 -14.198 1.00 41.59 100 PHE A C 1
ATOM 761 O O . PHE A 1 100 ? 13.036 12.301 -14.699 1.00 41.59 100 PHE A O 1
ATOM 768 N N . GLN A 1 101 ? 13.690 10.641 -13.345 1.00 42.09 101 GLN A N 1
ATOM 769 C CA . GLN A 1 101 ? 12.350 10.343 -12.855 1.00 42.09 101 GLN A CA 1
ATOM 770 C C . GLN A 1 101 ? 11.915 11.423 -11.864 1.00 42.09 101 GLN A C 1
ATOM 772 O O . GLN A 1 101 ? 12.592 11.710 -10.878 1.00 42.09 101 GLN A O 1
ATOM 777 N N . LYS A 1 102 ? 10.759 12.040 -12.138 1.00 42.44 102 LYS A N 1
ATOM 778 C CA . LYS A 1 102 ? 10.142 13.020 -11.237 1.00 42.44 102 LYS A CA 1
ATOM 779 C C . LYS A 1 102 ? 10.030 12.415 -9.834 1.00 42.44 102 LYS A C 1
ATOM 781 O O . LYS A 1 102 ? 9.557 11.290 -9.690 1.00 42.44 102 LYS A O 1
ATOM 786 N N . GLN A 1 103 ? 10.474 13.188 -8.840 1.00 45.56 103 GLN A N 1
ATOM 787 C CA . GLN A 1 103 ? 10.458 12.856 -7.415 1.00 45.56 103 GLN A CA 1
ATOM 788 C C . GLN A 1 103 ? 9.172 12.144 -6.974 1.00 45.56 103 GLN A C 1
ATOM 790 O O . GLN A 1 103 ? 8.081 12.430 -7.469 1.00 45.56 103 GLN A O 1
ATOM 795 N N . GLY A 1 104 ? 9.361 11.237 -6.013 1.00 55.41 104 GLY A N 1
ATOM 796 C CA . GLY A 1 104 ? 8.414 10.282 -5.454 1.00 55.41 104 GLY A CA 1
ATOM 797 C C . GLY A 1 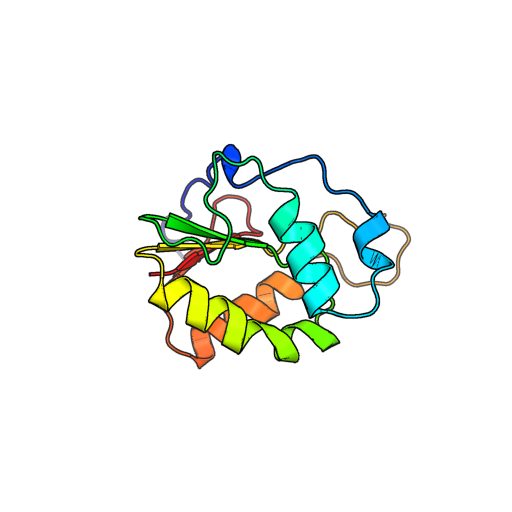104 ? 6.957 10.712 -5.245 1.00 55.41 104 GLY A C 1
ATOM 798 O O . GLY A 1 104 ? 6.608 11.883 -5.128 1.00 55.41 104 GLY A O 1
ATOM 799 N N . GLY A 1 105 ? 6.089 9.699 -5.149 1.00 64.31 105 GLY A N 1
ATOM 800 C CA . GLY A 1 105 ? 4.657 9.863 -4.878 1.00 64.31 105 GLY A CA 1
ATOM 801 C C . GLY A 1 105 ? 3.736 9.550 -6.057 1.00 64.31 105 GLY A C 1
ATOM 802 O O . GLY A 1 105 ? 2.554 9.867 -5.987 1.00 64.31 105 GLY A O 1
ATOM 803 N N . VAL A 1 106 ? 4.233 8.931 -7.133 1.00 78.94 106 VAL A N 1
ATOM 804 C CA . VAL A 1 106 ? 3.375 8.541 -8.268 1.00 78.94 106 VAL A CA 1
ATOM 805 C C . VAL A 1 106 ? 2.388 7.445 -7.857 1.00 78.94 106 VAL A C 1
ATOM 807 O O . VAL A 1 106 ? 1.193 7.609 -8.064 1.00 78.94 106 VAL A O 1
ATOM 810 N N . LEU A 1 107 ? 2.856 6.408 -7.151 1.00 84.94 107 LEU A N 1
ATOM 811 C CA . LEU A 1 107 ? 1.980 5.385 -6.563 1.00 84.94 107 LEU A CA 1
ATOM 812 C C . LEU A 1 107 ? 0.995 5.982 -5.556 1.00 84.94 107 LEU A C 1
ATOM 814 O O . LEU A 1 107 ? -0.173 5.616 -5.550 1.00 84.94 107 LEU A O 1
ATOM 818 N N . LYS A 1 108 ? 1.445 6.947 -4.741 1.00 87.38 108 LYS A N 1
ATOM 819 C CA . LYS A 1 108 ? 0.567 7.665 -3.809 1.00 87.38 108 LYS A CA 1
ATOM 820 C C . LYS A 1 108 ? -0.607 8.304 -4.557 1.00 87.38 108 LYS A C 1
ATOM 822 O O . LYS A 1 108 ? -1.747 8.115 -4.152 1.00 87.38 108 LYS A O 1
ATOM 827 N N . LYS A 1 109 ? -0.321 9.053 -5.628 1.00 87.62 109 LYS A N 1
ATOM 828 C CA . LYS A 1 109 ? -1.344 9.737 -6.432 1.00 87.62 109 LYS A CA 1
ATOM 829 C C . LYS A 1 109 ? -2.299 8.752 -7.094 1.00 87.62 109 LYS A C 1
ATOM 831 O O . LYS A 1 109 ? -3.498 8.983 -7.047 1.00 87.62 109 LYS A O 1
ATOM 836 N N . GLU A 1 110 ? -1.774 7.667 -7.653 1.00 89.38 110 GLU A N 1
ATOM 837 C CA . GLU A 1 110 ? -2.588 6.648 -8.320 1.00 89.38 110 GLU A CA 1
ATOM 838 C C . GLU A 1 110 ? -3.544 5.957 -7.336 1.00 89.38 110 GLU A C 1
ATOM 840 O O . GLU A 1 110 ? -4.742 5.849 -7.592 1.00 89.38 110 GLU A O 1
ATOM 845 N N . VAL A 1 111 ? -3.044 5.568 -6.156 1.00 90.75 111 VAL A N 1
ATOM 846 C CA . VAL A 1 111 ? -3.879 4.996 -5.089 1.00 90.75 111 VAL A CA 1
ATOM 847 C C . VAL A 1 111 ? -4.909 6.011 -4.599 1.00 90.75 111 VAL A C 1
ATOM 849 O O . VAL A 1 111 ? -6.081 5.674 -4.454 1.00 90.75 111 VAL A O 1
ATOM 852 N N . GLU A 1 112 ? -4.511 7.260 -4.365 1.00 91.19 112 GLU A N 1
ATOM 853 C CA . GLU A 1 112 ? -5.428 8.313 -3.926 1.00 91.19 112 GLU A CA 1
ATOM 854 C C . GLU A 1 112 ? -6.548 8.567 -4.949 1.00 91.19 112 GLU A C 1
ATOM 856 O O . GLU A 1 112 ? -7.725 8.660 -4.587 1.00 91.19 112 GLU A O 1
ATOM 861 N N . GLU A 1 113 ? -6.204 8.626 -6.236 1.00 91.69 113 GLU A N 1
ATOM 862 C CA . GLU A 1 113 ? -7.167 8.779 -7.321 1.00 91.69 113 GLU A CA 1
ATOM 863 C C . GLU A 1 113 ? -8.114 7.580 -7.408 1.00 91.69 113 GLU A C 1
ATOM 865 O O . GLU A 1 113 ? -9.329 7.776 -7.513 1.00 91.69 113 GLU A O 1
ATOM 870 N N . P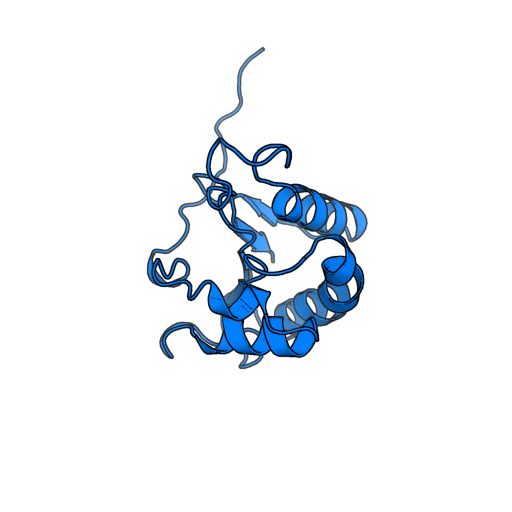HE A 1 114 ? -7.590 6.357 -7.293 1.00 92.31 114 PHE A N 1
ATOM 871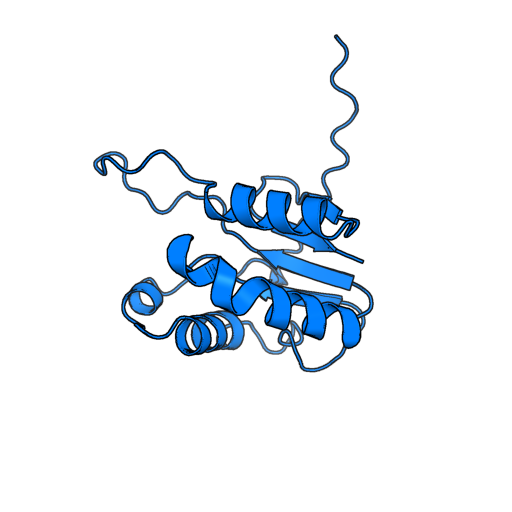 C CA . PHE A 1 114 ? -8.392 5.139 -7.233 1.00 92.31 114 PHE A CA 1
ATOM 872 C C . PHE A 1 114 ? -9.400 5.180 -6.077 1.00 92.31 114 PHE A C 1
ATOM 874 O O . PHE A 1 114 ? -10.597 4.976 -6.302 1.00 92.31 114 PHE A O 1
ATOM 881 N N . LEU A 1 115 ? -8.945 5.494 -4.858 1.00 92.56 115 LEU A N 1
ATOM 882 C CA . LEU A 1 115 ? -9.801 5.562 -3.671 1.00 92.56 115 LEU A CA 1
ATOM 883 C C . LEU A 1 115 ? -10.903 6.611 -3.849 1.00 92.56 115 LEU A C 1
ATOM 885 O O . LEU A 1 115 ? -12.076 6.328 -3.593 1.00 92.56 115 LEU A O 1
ATOM 889 N N . ARG A 1 116 ? -10.552 7.792 -4.372 1.00 93.12 116 ARG A N 1
ATOM 890 C CA . ARG A 1 116 ? -11.511 8.863 -4.668 1.00 93.12 116 ARG A CA 1
ATOM 891 C C . ARG A 1 116 ? -12.528 8.439 -5.729 1.00 93.12 116 ARG A C 1
ATOM 893 O O . ARG A 1 116 ? -13.723 8.653 -5.539 1.00 93.12 116 ARG A O 1
ATOM 900 N N . ARG A 1 117 ? -12.079 7.816 -6.823 1.00 93.56 117 ARG A N 1
ATOM 901 C CA . ARG A 1 117 ? -12.934 7.337 -7.924 1.00 93.56 117 ARG A CA 1
ATOM 902 C C . ARG A 1 117 ? -13.920 6.268 -7.459 1.00 93.56 117 ARG A C 1
ATOM 904 O O . ARG A 1 117 ? -15.060 6.260 -7.910 1.00 93.56 117 ARG A O 1
ATOM 911 N N . LYS A 1 118 ? -13.496 5.384 -6.554 1.00 92.06 118 LYS A N 1
ATOM 912 C CA . LYS A 1 118 ? -14.342 4.332 -5.967 1.00 92.06 118 LYS A CA 1
ATOM 913 C C . LYS A 1 118 ? -15.183 4.823 -4.778 1.00 92.06 118 LYS A C 1
ATOM 915 O O . LYS A 1 118 ? -15.947 4.038 -4.225 1.00 92.06 118 LYS A O 1
ATOM 920 N N . GLY A 1 119 ? -15.053 6.090 -4.371 1.00 91.62 119 GLY A N 1
ATOM 921 C CA . GLY A 1 119 ? -15.765 6.643 -3.215 1.00 91.62 119 GLY A CA 1
ATOM 922 C C . GLY A 1 119 ? -15.365 5.998 -1.881 1.00 91.62 119 GLY A C 1
ATOM 923 O O . GLY A 1 119 ? -16.154 5.996 -0.935 1.00 91.62 119 GLY A O 1
ATOM 924 N N . ILE A 1 120 ? -14.160 5.426 -1.802 1.00 91.44 120 ILE A N 1
ATOM 925 C CA . ILE A 1 120 ? -13.650 4.759 -0.602 1.00 91.44 120 ILE A CA 1
ATOM 926 C C . ILE A 1 120 ? -13.151 5.826 0.370 1.00 91.44 120 ILE A C 1
ATOM 928 O O . ILE A 1 120 ? -12.357 6.695 0.011 1.00 91.44 120 ILE A O 1
ATOM 932 N N . LYS A 1 121 ? -13.615 5.763 1.621 1.00 91.50 121 LYS A N 1
ATOM 933 C CA . LYS A 1 121 ? -13.164 6.673 2.677 1.00 91.50 121 LYS A CA 1
ATOM 934 C C . LYS A 1 121 ? -11.770 6.267 3.141 1.00 91.50 121 LYS A C 1
ATOM 936 O O . LYS A 1 121 ? -11.532 5.095 3.419 1.00 91.50 121 LYS A O 1
ATOM 941 N N . TYR A 1 122 ? -10.878 7.245 3.267 1.00 92.44 122 TYR A N 1
ATOM 942 C CA . TYR A 1 122 ? -9.511 7.007 3.710 1.00 92.44 122 TYR A CA 1
ATOM 943 C C . TYR A 1 122 ? -8.982 8.109 4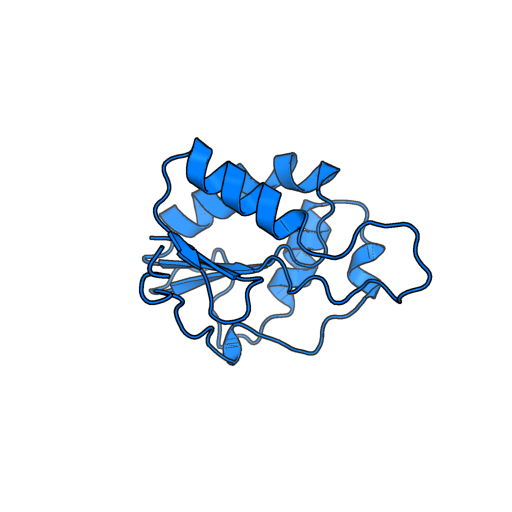.630 1.00 92.44 122 TYR A C 1
ATOM 945 O O . TYR A 1 122 ? -9.474 9.240 4.632 1.00 92.44 122 TYR A O 1
ATOM 953 N N . LYS A 1 123 ? -7.951 7.768 5.406 1.00 91.62 123 LYS A N 1
ATOM 954 C CA . LYS A 1 123 ? -7.122 8.700 6.183 1.00 91.62 123 LYS A CA 1
ATOM 955 C C . LYS A 1 123 ? -5.672 8.559 5.737 1.00 91.62 123 LYS A C 1
ATOM 957 O O . LYS A 1 123 ? -5.173 7.443 5.628 1.00 91.62 123 LYS A O 1
ATOM 962 N N . GLU A 1 124 ? -4.983 9.671 5.501 1.00 88.94 124 GLU A N 1
ATOM 963 C CA . GLU A 1 124 ? -3.559 9.629 5.154 1.00 88.94 124 GLU A CA 1
ATOM 964 C C . GLU A 1 124 ? -2.691 9.400 6.403 1.00 88.94 124 GLU A C 1
ATOM 966 O O . GLU A 1 124 ? -2.919 9.986 7.467 1.00 88.94 124 GLU A O 1
ATOM 971 N N . GLY A 1 125 ? -1.667 8.560 6.267 1.00 85.25 125 GLY A N 1
ATOM 972 C CA . GLY A 1 125 ? -0.632 8.372 7.272 1.00 85.25 125 GLY A CA 1
ATOM 973 C C . GLY A 1 125 ? 0.272 9.600 7.426 1.00 85.25 125 GLY A C 1
ATOM 974 O O . GLY A 1 125 ? 0.702 10.226 6.456 1.00 85.25 125 GLY A O 1
ATOM 975 N N . LYS A 1 126 ? 0.618 9.945 8.665 1.00 81.50 126 LYS A N 1
ATOM 976 C CA . LYS A 1 126 ? 1.538 11.040 8.984 1.00 81.50 126 LYS A CA 1
ATOM 977 C C . LYS A 1 126 ? 2.920 10.745 8.399 1.00 81.50 126 LYS A C 1
ATOM 979 O O . LYS A 1 126 ? 3.523 9.727 8.719 1.00 81.50 126 LYS A O 1
ATOM 984 N N . GLY A 1 127 ? 3.433 11.675 7.594 1.00 72.69 127 GLY A N 1
ATOM 985 C CA . GLY A 1 127 ? 4.690 11.509 6.855 1.00 72.69 127 GLY A CA 1
ATOM 986 C C . GLY A 1 127 ? 4.508 11.008 5.419 1.00 72.69 127 GLY A C 1
ATOM 987 O O . GLY A 1 127 ? 5.493 10.947 4.685 1.00 72.69 127 GLY A O 1
ATOM 988 N N . GLY A 1 128 ? 3.265 10.724 5.011 1.00 79.44 128 GLY A N 1
ATOM 989 C CA . GLY A 1 128 ? 2.915 10.275 3.669 1.00 79.44 128 GLY A CA 1
ATOM 990 C C . GLY A 1 128 ? 3.324 8.831 3.380 1.00 79.44 128 GLY A C 1
ATOM 991 O O . GLY A 1 128 ? 4.037 8.187 4.149 1.00 79.44 128 GLY A O 1
ATOM 992 N N . GLY A 1 129 ? 2.856 8.322 2.241 1.00 83.19 129 GLY A N 1
ATOM 993 C CA . GLY A 1 129 ? 3.207 6.987 1.753 1.00 83.19 129 GLY A CA 1
ATOM 994 C C . GLY A 1 129 ? 2.364 5.840 2.309 1.00 83.19 129 GLY A C 1
ATOM 995 O O . GLY A 1 129 ? 2.706 4.683 2.075 1.00 83.19 129 GLY A O 1
ATOM 996 N N . ALA A 1 130 ? 1.286 6.154 3.030 1.00 88.06 130 ALA A N 1
ATOM 997 C CA . ALA A 1 130 ? 0.311 5.181 3.496 1.00 88.06 130 ALA A CA 1
ATOM 998 C C . ALA A 1 130 ? -1.095 5.789 3.606 1.00 88.06 130 ALA A C 1
ATOM 1000 O O . ALA A 1 130 ? -1.241 6.974 3.925 1.00 88.06 130 ALA A O 1
ATOM 1001 N N . PHE A 1 131 ? -2.116 4.957 3.425 1.00 90.69 131 PHE A N 1
ATOM 1002 C CA . PHE A 1 131 ? -3.527 5.282 3.614 1.00 90.69 131 PHE A CA 1
ATOM 1003 C C . PHE A 1 131 ? -4.193 4.216 4.480 1.00 90.69 131 PHE A C 1
ATOM 1005 O O . PHE A 1 131 ? -3.957 3.035 4.267 1.00 90.69 131 PHE A O 1
ATOM 1012 N N . LEU A 1 132 ? -5.044 4.608 5.422 1.00 90.38 132 LEU A N 1
ATOM 1013 C CA . LEU A 1 132 ? -5.945 3.688 6.117 1.00 90.38 132 LEU A CA 1
ATOM 1014 C C . LEU A 1 132 ? -7.331 3.804 5.495 1.00 90.38 132 LEU A C 1
ATOM 1016 O O . LEU A 1 132 ? -7.886 4.906 5.465 1.00 90.38 132 LEU A O 1
ATOM 1020 N N . VAL A 1 133 ? -7.878 2.691 5.018 1.00 90.94 133 VAL A N 1
ATOM 1021 C CA . VAL A 1 133 ? -9.232 2.592 4.463 1.00 90.94 133 VAL A CA 1
ATOM 1022 C C . VAL A 1 133 ? -10.146 1.801 5.393 1.00 90.94 133 VAL A C 1
ATOM 1024 O O . VAL A 1 133 ? -9.683 0.912 6.111 1.00 90.94 133 VAL A O 1
ATOM 1027 N N . CYS A 1 134 ? -11.438 2.128 5.349 1.00 80.38 134 CYS A N 1
ATOM 1028 C CA . CYS A 1 134 ? -12.516 1.451 6.076 1.00 80.38 134 CYS A CA 1
ATOM 1029 C C . CYS A 1 134 ? -13.625 0.993 5.110 1.00 80.38 134 CYS A C 1
ATOM 1031 O O . CYS A 1 134 ? -13.652 1.429 3.929 1.00 80.38 134 CYS A O 1
#

Organism: NCBI:txid2557542

Radius of gyration: 14.6 Å; Cα contacts (8 Å, |Δi|>4): 199; chains: 1; bounding box: 36×44×29 Å

Secondary structure (DSSP, 8-state):
-------PBPPPSTT--S---GGGGG--SHHHHHHHHHHTS-TTS-BTTS-EEEEEEE-TT--HHHHHHHHHHHHHHHHHHEEEEEEE---S--S-TTS-S--S-HHHHHHHHHHHHTT--EEEBTTSSEEEE-